Protein AF-A0A3D3B2Z9-F1 (afdb_monomer)

Foldseek 3Di:
DDDDPDDPDCVVVVVVVLVVQLVVLVVLQVLDDPVLRDDSSVSSVVLVVLLVVLCVCPVVCVVVVVVPPDDSCRSSVVVVVVVCCVSVSDPDPDPPDDD

Solvent-accessible surface area (backbone atoms only — not comparable to full-atom values): 6098 Å² total; per-residue (Å²): 138,79,86,90,81,79,93,81,72,64,62,68,59,54,52,54,53,49,51,51,37,37,54,49,36,52,60,55,43,67,74,43,60,82,95,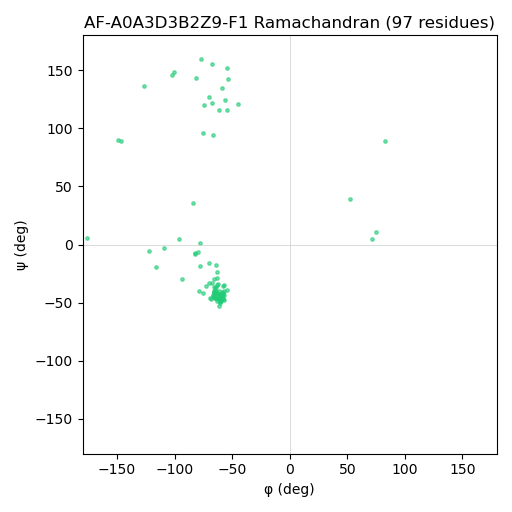70,46,71,61,42,68,60,56,23,49,52,53,50,51,53,53,49,50,50,52,49,44,56,74,71,38,56,47,65,74,67,66,57,96,66,53,67,63,58,53,50,50,52,53,49,52,54,53,36,30,75,69,62,70,37,82,63,86,76,80,79,82,86,130

Sequence (99 aa):
MAPASAEGEALPAAERSFDVLQRAAAALCRSLPETERPPLKLMSLHIWAISHGVATLFAQGDLQARKVPMSPEEILESAMLIYLKGLGILPGAKSDGAR

Structure (mmCIF, N/CA/C/O backbone):
data_AF-A0A3D3B2Z9-F1
#
_entry.id   AF-A0A3D3B2Z9-F1
#
loop_
_atom_site.group_PDB
_atom_site.id
_atom_site.type_symbol
_atom_site.label_atom_id
_atom_site.label_alt_id
_atom_site.label_comp_id
_atom_site.label_asym_id
_atom_site.label_entity_id
_atom_site.label_seq_id
_atom_site.pdbx_PDB_ins_code
_atom_site.Cartn_x
_atom_site.Cartn_y
_atom_site.Cartn_z
_atom_si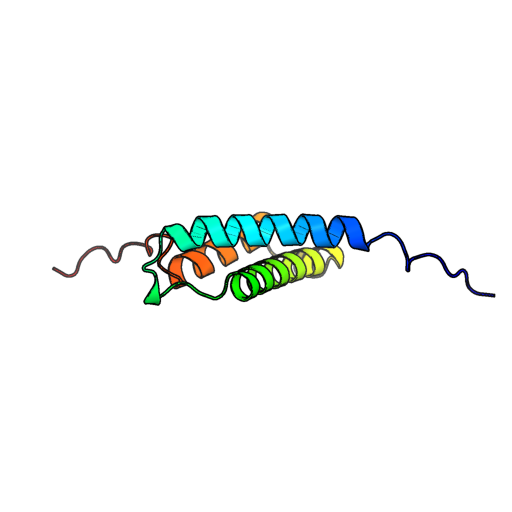te.occupancy
_atom_site.B_iso_or_equiv
_atom_site.auth_seq_id
_atom_site.auth_comp_id
_atom_site.auth_asym_id
_atom_site.auth_atom_id
_atom_site.pdbx_PDB_model_num
ATOM 1 N N . MET A 1 1 ? -8.788 5.431 -42.349 1.00 37.84 1 MET A N 1
ATOM 2 C CA . MET A 1 1 ? -9.452 4.299 -41.675 1.00 37.84 1 MET A CA 1
ATOM 3 C C . MET A 1 1 ? -8.512 3.822 -40.575 1.00 37.84 1 MET A C 1
ATOM 5 O O . MET A 1 1 ? -7.563 3.116 -40.877 1.00 37.84 1 MET A O 1
ATOM 9 N N . ALA A 1 2 ? -8.661 4.347 -39.357 1.00 40.03 2 ALA A N 1
ATOM 10 C CA . ALA A 1 2 ? -7.871 3.913 -38.200 1.00 40.03 2 ALA A CA 1
ATOM 11 C C . ALA A 1 2 ? -8.498 2.630 -37.626 1.00 40.03 2 ALA A C 1
ATOM 13 O O . ALA A 1 2 ? -9.728 2.529 -37.662 1.00 40.03 2 ALA A O 1
ATOM 14 N N . PRO A 1 3 ? -7.720 1.648 -37.136 1.00 49.50 3 PRO A N 1
ATOM 15 C CA . PRO A 1 3 ? -8.313 0.452 -36.566 1.00 49.50 3 PRO A CA 1
ATOM 16 C C . PRO A 1 3 ? -8.897 0.775 -35.188 1.00 49.50 3 PRO A C 1
ATOM 18 O O . PRO A 1 3 ? -8.192 1.196 -34.272 1.00 49.50 3 PRO A O 1
ATOM 21 N N . ALA A 1 4 ? -10.204 0.568 -35.068 1.00 52.25 4 ALA A N 1
ATOM 22 C CA . ALA A 1 4 ? -10.909 0.447 -33.807 1.00 52.25 4 ALA A CA 1
ATOM 23 C C . ALA A 1 4 ? -10.607 -0.938 -33.221 1.00 52.25 4 ALA A C 1
ATOM 25 O O . ALA A 1 4 ? -11.241 -1.916 -33.605 1.00 52.25 4 ALA A O 1
ATOM 26 N N . SER A 1 5 ? -9.628 -1.028 -32.323 1.00 49.56 5 SER A N 1
ATOM 27 C CA . SER A 1 5 ? -9.369 -2.251 -31.557 1.00 49.56 5 SER A CA 1
ATOM 28 C C . SER A 1 5 ? -8.800 -1.894 -30.185 1.00 49.56 5 SER A C 1
ATOM 30 O O . SER A 1 5 ? -7.585 -1.788 -30.066 1.00 49.56 5 SER A O 1
ATOM 32 N N . ALA A 1 6 ? -9.660 -1.692 -29.175 1.00 47.72 6 ALA A N 1
ATOM 33 C CA . ALA A 1 6 ? -9.321 -1.881 -27.746 1.00 47.72 6 ALA A CA 1
ATOM 34 C C . ALA A 1 6 ? -10.490 -1.676 -26.746 1.00 47.72 6 ALA A C 1
ATOM 36 O O . ALA A 1 6 ? -10.252 -1.709 -25.545 1.00 47.72 6 ALA A O 1
ATOM 37 N N . GLU A 1 7 ? -11.742 -1.454 -27.159 1.00 50.28 7 GLU A N 1
ATOM 38 C CA . GLU A 1 7 ? -12.762 -0.921 -26.224 1.00 50.28 7 GLU A CA 1
ATOM 39 C C . GLU A 1 7 ? -13.673 -1.969 -25.545 1.00 50.28 7 GLU A C 1
ATOM 41 O O . GLU A 1 7 ? -14.566 -1.596 -24.793 1.00 50.28 7 GLU A O 1
ATOM 46 N N . GLY A 1 8 ? -13.458 -3.278 -25.741 1.00 46.00 8 GLY A N 1
ATOM 47 C CA . GLY A 1 8 ? -14.430 -4.302 -25.306 1.00 46.00 8 GLY A CA 1
ATOM 48 C C . GLY A 1 8 ? -14.005 -5.311 -24.232 1.00 46.00 8 GLY A C 1
ATOM 49 O O . GLY A 1 8 ? -14.874 -5.926 -23.624 1.00 46.00 8 GLY A O 1
ATOM 50 N N . GLU A 1 9 ? -12.709 -5.522 -23.981 1.00 49.78 9 GLU A N 1
ATOM 51 C CA . GLU A 1 9 ? -12.254 -6.763 -23.310 1.00 49.78 9 GLU A CA 1
ATOM 52 C C . GLU A 1 9 ? -11.468 -6.548 -22.002 1.00 49.78 9 GLU A C 1
ATOM 54 O O . GLU A 1 9 ? -11.196 -7.494 -21.265 1.00 49.78 9 GLU A O 1
ATOM 59 N N . ALA A 1 10 ? -11.156 -5.299 -21.643 1.00 54.31 10 ALA A N 1
ATOM 60 C CA . ALA A 1 10 ? -10.431 -4.977 -20.407 1.00 54.31 10 ALA A CA 1
ATOM 61 C C . ALA A 1 10 ? -11.307 -5.016 -19.134 1.00 54.31 10 ALA A C 1
ATOM 63 O O . ALA A 1 10 ? -10.779 -5.116 -18.022 1.00 54.31 10 ALA A O 1
ATOM 64 N N . LEU A 1 11 ? -12.636 -4.960 -19.284 1.00 58.25 11 LEU A N 1
ATOM 65 C CA . LEU A 1 11 ? -13.592 -4.843 -18.175 1.00 58.25 11 LEU A CA 1
ATOM 66 C C . LEU A 1 11 ? -13.519 -6.018 -17.174 1.00 58.25 11 LEU A C 1
ATOM 68 O O . LEU A 1 11 ? -13.361 -5.756 -15.981 1.00 58.25 11 LEU A O 1
ATOM 72 N N . PRO A 1 12 ? -13.482 -7.302 -17.594 1.00 79.00 12 PRO A N 1
ATOM 73 C CA . PRO A 1 12 ? -13.531 -8.409 -16.641 1.00 79.00 12 PRO A CA 1
ATOM 74 C C . PRO A 1 12 ? -12.277 -8.515 -15.760 1.00 79.00 12 PRO A C 1
ATOM 76 O O . PRO A 1 12 ? -12.350 -8.969 -14.621 1.00 79.00 12 PRO A O 1
ATOM 79 N N . ALA A 1 13 ? -11.098 -8.155 -16.277 1.00 88.56 13 ALA A N 1
ATOM 80 C CA . ALA A 1 13 ? -9.841 -8.298 -15.540 1.00 88.56 13 ALA A CA 1
ATOM 81 C C . ALA A 1 13 ? -9.639 -7.183 -14.506 1.00 88.56 13 ALA A C 1
ATOM 83 O O . ALA A 1 13 ? -9.196 -7.459 -13.385 1.00 88.56 13 ALA A O 1
ATOM 84 N N . ALA A 1 14 ? -9.993 -5.946 -14.867 1.00 88.38 14 ALA A N 1
ATOM 85 C CA . ALA A 1 14 ? -9.929 -4.806 -13.962 1.00 88.38 14 ALA A CA 1
ATOM 86 C C . ALA A 1 14 ? -10.920 -4.971 -12.801 1.00 88.38 14 ALA A C 1
ATOM 88 O O . ALA A 1 14 ? -10.528 -4.829 -11.644 1.00 88.38 14 ALA A O 1
ATOM 89 N N . GLU A 1 15 ? -12.161 -5.369 -13.095 1.00 91.44 15 GLU A N 1
ATOM 90 C CA . GLU A 1 15 ? -13.194 -5.625 -12.085 1.00 91.44 15 GLU A CA 1
ATOM 91 C C . GLU A 1 15 ? -12.782 -6.740 -11.119 1.00 91.44 15 GLU A C 1
ATOM 93 O O . GLU A 1 15 ? -12.782 -6.535 -9.906 1.00 91.44 15 GLU A O 1
ATOM 98 N N . ARG A 1 16 ? -12.315 -7.887 -11.638 1.00 93.31 16 ARG A N 1
ATOM 99 C CA . ARG A 1 16 ? -11.816 -8.986 -10.792 1.00 93.31 16 ARG A CA 1
ATOM 100 C C . ARG A 1 16 ? -10.668 -8.548 -9.887 1.00 93.31 16 ARG A C 1
ATOM 102 O O . ARG A 1 16 ? -10.621 -8.941 -8.723 1.00 93.31 16 ARG A O 1
ATOM 109 N N . SER A 1 17 ? -9.737 -7.756 -10.414 1.00 94.19 17 SER A N 1
ATOM 110 C CA . SER A 1 17 ? -8.617 -7.224 -9.630 1.00 94.19 17 SER A CA 1
ATOM 111 C C . SER A 1 17 ? -9.108 -6.265 -8.545 1.00 94.19 17 SER A C 1
ATOM 113 O O . SER A 1 17 ? -8.657 -6.338 -7.404 1.00 94.19 17 SER A O 1
ATOM 115 N N . PHE A 1 18 ? -10.083 -5.413 -8.859 1.00 95.50 18 PHE A N 1
ATOM 116 C CA . PHE A 1 18 ? -10.677 -4.507 -7.881 1.00 95.50 18 PHE A CA 1
ATOM 117 C C . PHE A 1 18 ? -11.430 -5.266 -6.776 1.00 95.50 18 PHE A C 1
ATOM 119 O O . PHE A 1 18 ? -11.312 -4.924 -5.599 1.00 95.50 18 PHE A O 1
ATOM 126 N N . ASP A 1 19 ? -12.112 -6.364 -7.106 1.00 96.19 19 ASP A N 1
ATOM 127 C CA . ASP A 1 19 ? -12.764 -7.234 -6.121 1.00 96.19 19 ASP A CA 1
ATOM 128 C C . ASP A 1 19 ? -11.777 -7.940 -5.184 1.00 96.19 19 ASP A C 1
ATOM 130 O O . ASP A 1 19 ? -12.104 -8.224 -4.027 1.00 96.19 19 ASP A O 1
ATOM 134 N N . VAL A 1 20 ? -10.552 -8.228 -5.640 1.00 96.75 20 VAL A N 1
ATOM 135 C CA . VAL A 1 20 ? -9.472 -8.681 -4.745 1.00 96.75 20 VAL A CA 1
ATOM 136 C C . VAL A 1 20 ? -9.172 -7.600 -3.708 1.00 96.75 20 VAL A C 1
ATOM 138 O O . VAL A 1 20 ? -9.113 -7.913 -2.517 1.00 96.75 20 VAL A O 1
ATOM 141 N N . LEU A 1 21 ? -9.054 -6.337 -4.129 1.00 97.50 21 LEU A N 1
ATOM 142 C CA . LEU A 1 21 ? -8.800 -5.224 -3.212 1.00 97.50 21 LEU A CA 1
ATOM 143 C C . LEU A 1 21 ? -9.942 -5.036 -2.214 1.00 97.50 21 LEU A C 1
ATOM 145 O O . LEU A 1 21 ? -9.673 -4.894 -1.024 1.00 97.50 21 LEU A O 1
ATOM 149 N N . GLN A 1 22 ? -11.200 -5.116 -2.655 1.00 97.69 22 GLN A N 1
ATOM 150 C CA . GLN A 1 22 ? -12.347 -4.990 -1.750 1.00 97.69 22 GLN A CA 1
ATOM 151 C C . GLN A 1 22 ? -12.375 -6.093 -0.690 1.00 97.69 22 GLN A C 1
ATOM 153 O O . GLN A 1 22 ?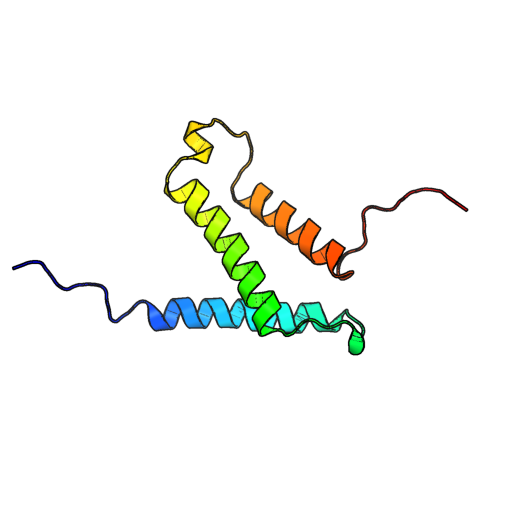 -12.606 -5.816 0.489 1.00 97.69 22 GLN A O 1
ATOM 158 N N . ARG A 1 23 ? -12.085 -7.341 -1.074 1.00 98.12 23 ARG A N 1
ATOM 159 C CA . ARG A 1 23 ? -11.995 -8.460 -0.123 1.00 98.12 23 ARG A CA 1
ATOM 160 C C . ARG A 1 23 ? -10.828 -8.297 0.848 1.00 98.12 23 ARG A C 1
ATOM 162 O O . ARG A 1 23 ? -10.991 -8.579 2.036 1.00 98.12 23 ARG A O 1
ATOM 169 N N . ALA A 1 24 ? -9.679 -7.824 0.370 1.00 97.38 24 ALA A N 1
ATOM 170 C CA . ALA A 1 24 ? -8.525 -7.541 1.217 1.00 97.38 24 ALA A CA 1
ATOM 171 C C . ALA A 1 24 ? -8.815 -6.394 2.200 1.00 97.38 24 ALA A C 1
ATOM 173 O O . ALA A 1 24 ? -8.585 -6.545 3.398 1.00 97.38 24 ALA A O 1
ATOM 174 N N . ALA A 1 25 ? -9.403 -5.292 1.730 1.00 97.62 25 ALA A N 1
ATOM 175 C CA . ALA A 1 25 ? -9.819 -4.166 2.562 1.00 97.62 25 ALA A CA 1
ATOM 176 C C . ALA A 1 25 ? -10.825 -4.602 3.636 1.00 97.62 25 ALA A C 1
ATOM 178 O O . ALA A 1 25 ? -10.661 -4.264 4.807 1.00 97.62 25 ALA A O 1
ATOM 179 N N . ALA A 1 26 ? -11.818 -5.420 3.266 1.00 97.44 26 ALA A N 1
ATOM 180 C CA . ALA A 1 26 ? -12.763 -6.002 4.216 1.00 97.44 26 ALA A CA 1
ATOM 181 C C . ALA A 1 26 ? -12.053 -6.843 5.282 1.00 97.44 26 ALA A C 1
ATOM 183 O O . ALA A 1 26 ? -12.408 -6.778 6.456 1.00 97.44 26 ALA A O 1
ATOM 184 N N . ALA A 1 27 ? -11.047 -7.629 4.886 1.00 97.38 27 ALA A N 1
ATOM 185 C CA . ALA A 1 27 ? -10.281 -8.452 5.810 1.00 97.38 27 ALA A CA 1
ATOM 186 C C . ALA A 1 27 ? -9.443 -7.632 6.789 1.00 97.38 27 ALA A C 1
ATOM 188 O O . ALA A 1 27 ? -9.451 -7.928 7.981 1.00 97.38 27 ALA A O 1
ATOM 189 N N . LEU A 1 28 ? -8.783 -6.590 6.294 1.00 96.00 28 LEU A N 1
ATOM 190 C CA . LEU A 1 28 ? -7.973 -5.680 7.092 1.00 96.00 28 LEU A CA 1
ATOM 191 C C . LEU A 1 28 ? -8.832 -4.870 8.069 1.00 96.00 28 LEU A C 1
ATOM 193 O O . LEU A 1 28 ? -8.524 -4.808 9.250 1.00 96.00 28 LEU A O 1
ATOM 197 N N . CYS A 1 29 ? -9.972 -4.334 7.626 1.00 95.88 29 CYS A N 1
ATOM 198 C CA . CYS A 1 29 ? -10.851 -3.538 8.487 1.00 95.88 29 CYS A CA 1
ATOM 199 C C . CYS A 1 29 ? -11.452 -4.335 9.657 1.00 95.88 29 CYS A C 1
ATOM 201 O O . CYS A 1 29 ? -11.893 -3.733 10.635 1.00 95.88 29 CYS A O 1
ATOM 203 N N . ARG A 1 30 ? -11.455 -5.677 9.610 1.00 95.31 30 ARG A N 1
ATOM 204 C CA . ARG A 1 30 ? -11.874 -6.500 10.759 1.00 95.31 30 ARG A CA 1
ATOM 205 C C . ARG A 1 30 ? -10.968 -6.329 11.978 1.00 95.31 30 ARG A C 1
ATOM 207 O O . ARG A 1 30 ? -11.442 -6.577 13.081 1.00 95.31 30 ARG A O 1
ATOM 214 N N . SER A 1 31 ? -9.715 -5.901 11.806 1.00 92.69 31 SER A N 1
ATOM 215 C CA . SER A 1 31 ? -8.818 -5.611 12.931 1.00 92.69 31 SER A CA 1
ATOM 216 C C . SER A 1 31 ? -9.069 -4.245 13.574 1.00 92.69 31 SER A C 1
ATOM 218 O O . SER A 1 31 ? -8.438 -3.938 14.580 1.00 92.69 31 SER A O 1
ATOM 220 N N . LEU A 1 32 ? -9.956 -3.423 13.000 1.00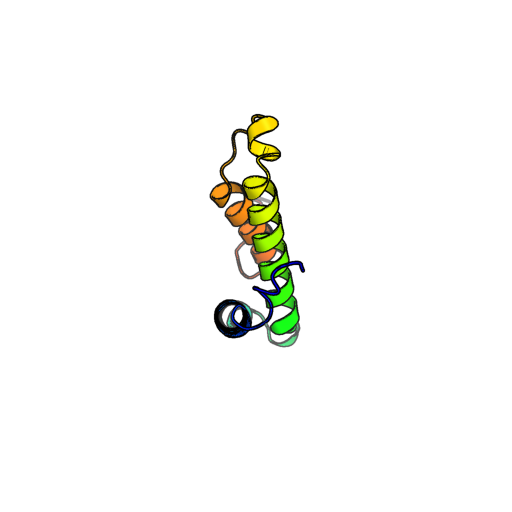 94.12 32 LEU A N 1
ATOM 221 C CA . LEU A 1 32 ? -10.275 -2.086 13.492 1.00 94.12 32 LEU A CA 1
ATOM 222 C C . LEU A 1 32 ? -11.585 -2.071 14.298 1.00 94.12 32 LEU A C 1
ATOM 224 O O . LEU A 1 32 ? -12.516 -2.827 13.961 1.00 94.12 32 LEU A O 1
ATOM 228 N N . PRO A 1 33 ? -11.696 -1.181 15.307 1.00 94.31 33 PRO A N 1
ATOM 229 C CA . PRO A 1 33 ? -12.967 -0.854 15.948 1.00 94.31 33 PRO A CA 1
ATOM 230 C C . PRO A 1 33 ? -14.006 -0.420 14.911 1.00 94.31 33 PRO A C 1
ATOM 232 O O . PRO A 1 33 ? -13.673 0.272 13.952 1.00 94.31 33 PRO A O 1
ATOM 235 N N . GLU A 1 34 ? -15.275 -0.796 15.092 1.00 93.12 34 GLU A N 1
ATOM 236 C CA . GLU A 1 34 ? -16.319 -0.541 14.084 1.00 93.12 34 GLU A CA 1
ATOM 237 C C . GLU A 1 34 ? -16.477 0.941 13.736 1.00 93.12 34 GLU A C 1
ATOM 239 O O . GLU A 1 34 ? -16.687 1.280 12.574 1.00 93.12 34 GLU A O 1
ATOM 244 N N . THR A 1 35 ? -16.308 1.816 14.728 1.00 93.06 35 THR A N 1
ATOM 245 C CA . THR A 1 35 ? -16.397 3.276 14.598 1.00 93.06 35 THR A CA 1
ATOM 246 C C . THR A 1 35 ? -15.242 3.899 13.817 1.00 93.06 35 THR A C 1
ATOM 248 O O . THR A 1 35 ? -15.352 5.043 13.389 1.00 93.06 35 THR A O 1
ATOM 251 N N . GLU A 1 36 ? -14.145 3.167 13.628 1.00 92.56 36 GLU A N 1
ATOM 252 C CA . GLU A 1 36 ? -12.924 3.640 12.963 1.00 92.56 36 GLU A CA 1
ATOM 253 C C . GLU A 1 36 ? -12.721 2.996 11.584 1.00 92.56 36 GLU A C 1
ATOM 255 O O . GLU A 1 36 ? -11.777 3.328 10.866 1.00 92.56 36 GLU A O 1
ATOM 260 N N . ARG A 1 37 ? -13.607 2.074 11.179 1.00 95.19 37 ARG A N 1
ATOM 261 C CA . ARG A 1 37 ? -13.496 1.391 9.887 1.00 95.19 37 ARG A CA 1
ATOM 262 C C . ARG A 1 37 ? -13.737 2.375 8.739 1.00 95.19 37 ARG A C 1
ATOM 264 O O . ARG A 1 37 ? -14.831 2.936 8.639 1.00 95.19 37 ARG A O 1
ATOM 271 N N . PRO A 1 38 ? -12.777 2.545 7.814 1.00 95.31 38 PRO A N 1
ATOM 272 C CA . PRO A 1 38 ? -13.020 3.335 6.619 1.00 95.31 38 PRO A CA 1
ATOM 273 C C . PRO A 1 38 ? -14.039 2.629 5.707 1.00 95.31 38 PRO A C 1
ATOM 275 O O . PRO A 1 38 ? -14.136 1.396 5.711 1.00 95.31 38 PRO A O 1
ATOM 278 N N . PRO A 1 39 ? -14.760 3.369 4.844 1.00 97.25 39 PRO A N 1
ATOM 279 C CA . PRO A 1 39 ? -15.549 2.753 3.785 1.00 97.25 39 PRO A CA 1
ATOM 280 C C . PRO A 1 39 ? -14.667 1.854 2.902 1.00 97.25 39 PRO A C 1
ATOM 282 O O . PRO A 1 39 ? -13.678 2.312 2.327 1.00 97.25 39 PRO A O 1
ATOM 285 N N . LEU A 1 40 ? -15.038 0.577 2.753 1.00 96.94 40 LEU A N 1
ATOM 286 C CA . LEU A 1 40 ? -14.201 -0.438 2.087 1.00 96.94 40 LEU A CA 1
ATOM 287 C C . LEU A 1 40 ? -13.822 -0.059 0.652 1.00 96.94 40 LEU A C 1
ATOM 289 O O . LEU A 1 40 ? -12.678 -0.238 0.227 1.00 96.94 40 LEU A O 1
ATOM 293 N N . LYS A 1 41 ? -14.775 0.517 -0.088 1.00 97.19 41 LYS A N 1
ATOM 294 C CA . LYS A 1 41 ? -14.552 0.984 -1.458 1.00 97.19 41 LYS A CA 1
ATOM 295 C C . LYS A 1 41 ? -13.527 2.117 -1.512 1.00 97.19 41 LYS A C 1
ATOM 297 O O . LYS A 1 41 ? -12.721 2.150 -2.435 1.00 97.19 41 LYS A O 1
ATOM 302 N N . LEU A 1 42 ? -13.520 3.008 -0.519 1.00 97.88 42 LEU A N 1
ATOM 303 C CA . LEU A 1 42 ? -12.571 4.119 -0.453 1.00 97.88 42 LEU A CA 1
ATOM 304 C C . LEU A 1 42 ? -11.149 3.611 -0.184 1.00 97.88 42 LEU A C 1
ATOM 306 O O . LEU A 1 42 ? -10.228 3.965 -0.912 1.00 97.88 42 LEU A O 1
ATOM 310 N N . MET A 1 43 ? -10.989 2.700 0.782 1.00 97.69 43 MET A N 1
ATOM 311 C CA . MET A 1 43 ? -9.706 2.033 1.036 1.00 97.69 43 MET A CA 1
ATOM 312 C C . MET A 1 43 ? -9.197 1.290 -0.210 1.00 97.69 43 MET A C 1
ATOM 314 O O . MET A 1 43 ? -8.026 1.397 -0.566 1.00 97.69 43 MET A O 1
ATOM 318 N N . SER A 1 44 ? -10.086 0.585 -0.913 1.00 98.31 44 SER A N 1
ATOM 319 C CA . SER A 1 44 ? -9.741 -0.143 -2.142 1.00 98.31 44 SER A CA 1
ATOM 320 C C . SER A 1 44 ? -9.292 0.793 -3.266 1.00 98.31 44 SER A C 1
ATOM 322 O O . SER A 1 44 ? -8.321 0.494 -3.954 1.00 98.31 44 SER A O 1
ATOM 324 N N . LEU A 1 45 ? -9.949 1.949 -3.426 1.00 98.31 45 LEU A N 1
ATOM 325 C CA . LEU A 1 45 ? -9.554 2.977 -4.394 1.00 98.31 45 LEU A CA 1
ATOM 326 C C . LEU A 1 45 ? -8.196 3.603 -4.060 1.00 98.31 45 LEU A C 1
ATOM 328 O O . LEU A 1 45 ? -7.424 3.867 -4.977 1.00 98.31 45 LEU A O 1
ATOM 332 N N . HIS A 1 46 ? -7.868 3.804 -2.780 1.00 97.94 46 HIS A N 1
ATOM 333 C CA . HIS A 1 46 ? -6.536 4.275 -2.391 1.00 97.94 46 HIS A CA 1
ATOM 334 C C . HIS A 1 46 ? -5.452 3.268 -2.767 1.00 97.94 46 HIS A C 1
ATOM 336 O O . HIS A 1 46 ? -4.466 3.643 -3.395 1.00 97.94 46 HIS A O 1
ATOM 342 N N . ILE A 1 47 ? -5.651 1.988 -2.434 1.00 97.56 47 ILE A N 1
ATOM 343 C CA . ILE A 1 47 ? -4.696 0.929 -2.784 1.00 97.56 47 ILE A CA 1
ATOM 344 C C . ILE A 1 47 ? -4.552 0.842 -4.307 1.00 97.56 47 ILE A C 1
ATOM 346 O O . ILE A 1 47 ? -3.433 0.814 -4.810 1.00 97.56 47 ILE A O 1
ATOM 350 N N . TRP A 1 48 ? -5.665 0.895 -5.045 1.00 97.38 48 TRP A N 1
ATOM 351 C CA . TRP A 1 48 ? -5.651 0.931 -6.507 1.00 97.38 48 TRP A CA 1
ATOM 352 C C . TRP A 1 48 ? -4.837 2.113 -7.047 1.00 97.38 48 TRP A C 1
ATOM 354 O O . TRP A 1 48 ? -3.986 1.923 -7.912 1.00 97.38 48 TRP A O 1
ATOM 364 N N . ALA A 1 49 ? -5.054 3.322 -6.522 1.00 97.94 49 ALA A N 1
ATOM 365 C CA . ALA A 1 49 ? -4.324 4.520 -6.931 1.00 97.94 49 ALA A CA 1
ATOM 366 C C . ALA A 1 49 ? -2.820 4.418 -6.630 1.00 97.94 49 ALA A C 1
ATOM 368 O O . ALA A 1 49 ? -2.007 4.769 -7.484 1.00 97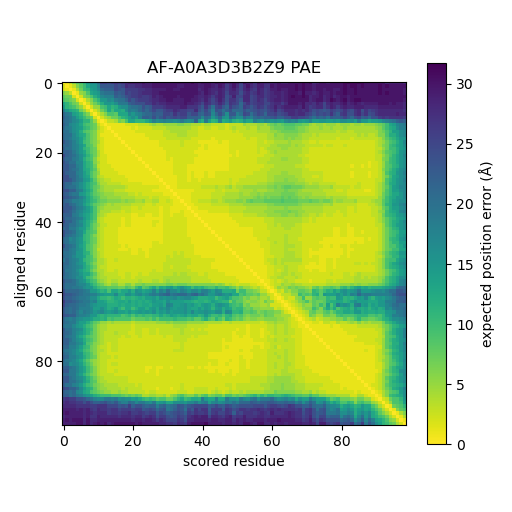.94 49 ALA A O 1
ATOM 369 N N . ILE A 1 50 ? -2.443 3.892 -5.458 1.00 97.69 50 ILE A N 1
ATOM 370 C CA . ILE A 1 50 ? -1.042 3.659 -5.079 1.00 97.69 50 ILE A CA 1
ATOM 371 C C . ILE A 1 50 ? -0.393 2.668 -6.052 1.00 97.69 50 ILE A C 1
ATOM 373 O O . ILE A 1 50 ? 0.634 2.982 -6.655 1.00 97.69 50 ILE A O 1
ATOM 377 N N . SER A 1 51 ? -1.003 1.497 -6.257 1.00 96.81 51 SER A N 1
ATOM 378 C CA . SER A 1 51 ? -0.483 0.474 -7.172 1.00 96.81 51 SER A CA 1
ATOM 379 C C . SER A 1 51 ? -0.379 0.985 -8.608 1.00 96.81 51 SER A C 1
ATOM 381 O O . SER A 1 51 ? 0.629 0.753 -9.273 1.00 96.81 51 SER A O 1
ATOM 383 N N . HIS A 1 52 ? -1.389 1.718 -9.081 1.00 95.00 52 HIS A N 1
ATOM 384 C CA . HIS A 1 52 ? -1.390 2.306 -10.417 1.00 95.00 52 HIS A CA 1
ATOM 385 C C . HIS A 1 52 ? -0.292 3.365 -10.583 1.00 95.00 52 HIS A C 1
ATOM 387 O O . HIS A 1 52 ? 0.387 3.385 -11.611 1.00 95.00 52 HIS A O 1
ATOM 393 N N . GLY A 1 53 ? -0.077 4.207 -9.568 1.00 94.00 53 GLY A N 1
ATOM 394 C CA . GLY A 1 53 ? 0.997 5.198 -9.554 1.00 94.00 53 GLY A CA 1
ATOM 395 C C . GLY A 1 53 ? 2.375 4.548 -9.662 1.00 94.00 53 GLY A C 1
ATOM 396 O O . GLY A 1 53 ? 3.158 4.926 -10.530 1.00 94.00 53 GLY A O 1
ATOM 397 N N . VAL A 1 54 ? 2.644 3.518 -8.851 1.00 94.06 54 VAL A N 1
ATOM 398 C CA . VAL A 1 54 ? 3.900 2.753 -8.923 1.00 94.06 54 VAL A CA 1
ATOM 399 C C . VAL A 1 54 ? 4.060 2.102 -10.298 1.00 94.06 54 VAL A C 1
ATOM 401 O O . VAL A 1 54 ? 5.079 2.307 -10.949 1.00 94.06 54 VAL A O 1
ATOM 404 N N . ALA A 1 55 ? 3.048 1.387 -10.795 1.00 92.94 55 ALA A N 1
ATOM 405 C CA . ALA A 1 55 ? 3.119 0.745 -12.108 1.00 92.94 55 ALA A CA 1
ATOM 406 C C . ALA A 1 55 ? 3.418 1.753 -13.234 1.00 92.94 55 ALA A C 1
ATOM 408 O O . ALA A 1 55 ? 4.275 1.500 -14.077 1.00 92.94 55 ALA A O 1
ATOM 409 N N . THR A 1 56 ? 2.766 2.919 -13.215 1.00 92.44 56 THR A N 1
ATOM 410 C CA . THR A 1 56 ? 2.958 3.979 -14.218 1.00 92.44 56 THR A CA 1
ATOM 411 C C . THR A 1 56 ? 4.370 4.560 -14.175 1.00 92.44 56 THR A C 1
ATOM 413 O O . THR A 1 56 ? 5.010 4.682 -15.220 1.00 92.44 56 THR A O 1
ATOM 416 N N . LEU A 1 57 ? 4.888 4.849 -12.974 1.00 90.19 57 LEU A N 1
ATOM 417 C CA . LEU A 1 57 ? 6.238 5.393 -12.774 1.00 90.19 57 LEU A CA 1
ATOM 418 C C . LEU A 1 57 ? 7.336 4.498 -13.368 1.00 90.19 57 LEU A C 1
ATOM 420 O O . LEU A 1 57 ? 8.348 5.001 -13.859 1.00 90.19 57 LEU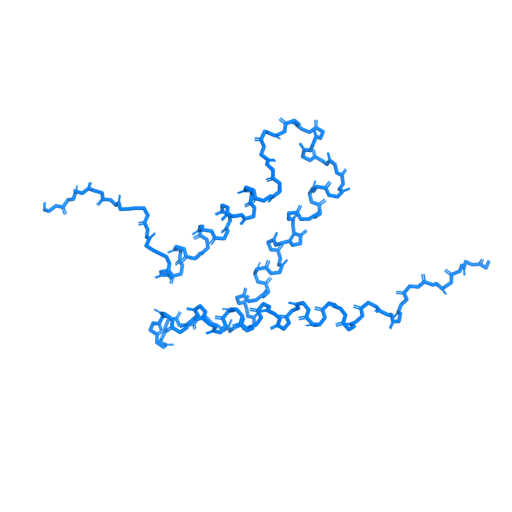 A O 1
ATOM 424 N N . PHE A 1 58 ? 7.144 3.178 -13.326 1.00 88.56 58 PHE A N 1
ATOM 425 C CA . PHE A 1 58 ? 8.113 2.219 -13.858 1.00 88.56 58 PHE A CA 1
ATOM 426 C C . PHE A 1 58 ? 7.834 1.806 -15.305 1.00 88.56 58 PHE A C 1
ATOM 428 O O . PHE A 1 58 ? 8.789 1.565 -16.040 1.00 88.56 58 PHE A O 1
ATOM 435 N N . ALA A 1 59 ? 6.576 1.793 -15.756 1.00 87.81 59 ALA A N 1
ATOM 436 C CA . ALA A 1 59 ? 6.232 1.518 -17.153 1.00 87.81 59 ALA A CA 1
ATOM 437 C C . ALA A 1 59 ? 6.809 2.569 -18.116 1.00 87.81 59 ALA A C 1
ATOM 439 O O . ALA A 1 59 ? 7.206 2.235 -19.229 1.00 87.81 59 ALA A O 1
ATOM 440 N N . GLN A 1 60 ? 6.885 3.830 -17.682 1.00 81.62 60 GLN A N 1
ATOM 441 C CA . GLN A 1 60 ? 7.455 4.925 -18.476 1.00 81.62 60 GLN A CA 1
ATOM 442 C C . GLN A 1 60 ? 8.989 4.997 -18.399 1.00 81.62 60 GLN A C 1
ATOM 444 O O . GLN A 1 60 ? 9.606 5.760 -19.135 1.00 81.62 60 GLN A O 1
ATOM 449 N N . GLY A 1 61 ? 9.622 4.212 -17.520 1.00 75.56 61 GLY A N 1
ATOM 450 C CA . GLY A 1 61 ? 11.070 4.248 -17.308 1.00 75.56 61 GLY A CA 1
ATOM 451 C C . GLY A 1 61 ? 11.580 5.505 -16.591 1.00 75.56 61 GLY A C 1
ATOM 452 O O . GLY A 1 61 ? 12.787 5.633 -16.404 1.00 75.56 61 GLY A O 1
ATOM 453 N N . ASP A 1 62 ? 10.700 6.402 -16.137 1.00 72.69 62 ASP A N 1
ATOM 454 C CA . ASP A 1 62 ? 11.061 7.686 -15.520 1.00 72.69 62 ASP A CA 1
ATOM 455 C C . ASP A 1 62 ? 11.957 7.523 -14.284 1.00 72.69 62 ASP A C 1
ATOM 457 O O . ASP A 1 62 ? 12.976 8.206 -14.147 1.00 72.69 62 ASP A O 1
ATOM 461 N N . LEU A 1 63 ? 11.619 6.598 -13.378 1.00 74.31 63 LEU A N 1
ATOM 462 C CA . LEU A 1 63 ? 12.435 6.345 -12.181 1.00 74.31 63 LEU A CA 1
ATOM 463 C C . LEU A 1 63 ? 13.748 5.624 -12.499 1.00 74.31 63 LEU A C 1
ATOM 465 O O . LEU A 1 63 ? 14.778 5.934 -11.895 1.00 74.31 63 LEU A O 1
ATOM 469 N N . GLN A 1 64 ? 13.729 4.718 -13.478 1.00 69.75 64 GLN A N 1
ATOM 470 C CA . GLN A 1 64 ? 14.934 4.037 -13.957 1.00 69.75 64 GLN A CA 1
ATOM 471 C C . GLN A 1 64 ? 15.904 5.038 -14.603 1.00 69.75 64 GLN A C 1
ATOM 473 O O . GLN A 1 64 ? 17.101 5.018 -14.321 1.00 69.75 64 GLN A O 1
ATOM 478 N N . ALA A 1 65 ? 15.389 6.001 -15.376 1.00 72.81 65 ALA A N 1
ATOM 479 C CA . ALA A 1 65 ? 16.167 7.097 -15.948 1.00 72.81 65 ALA A CA 1
ATOM 480 C C . ALA A 1 65 ? 16.775 8.013 -14.870 1.00 72.81 65 ALA A C 1
ATOM 482 O O . ALA A 1 65 ? 17.904 8.484 -15.016 1.00 72.81 65 ALA A O 1
ATOM 483 N N . ARG A 1 66 ? 16.063 8.222 -13.754 1.00 81.44 66 ARG A N 1
ATOM 484 C CA . ARG A 1 66 ? 16.544 8.984 -12.587 1.00 81.44 66 ARG A CA 1
ATOM 485 C C . ARG A 1 66 ? 17.512 8.201 -11.687 1.00 81.44 66 ARG A C 1
ATOM 487 O O . ARG A 1 66 ? 17.975 8.763 -10.697 1.00 81.44 66 ARG A O 1
ATOM 494 N N . LYS A 1 67 ? 17.844 6.946 -12.030 1.00 78.50 67 LYS A N 1
ATOM 495 C CA . LYS A 1 67 ? 18.749 6.051 -11.281 1.00 78.50 67 LYS A CA 1
ATOM 496 C C . LYS A 1 67 ? 18.380 5.915 -9.801 1.00 78.50 67 LYS A C 1
ATOM 498 O O . LYS A 1 67 ? 19.253 5.895 -8.935 1.00 78.50 67 LYS A O 1
ATOM 503 N N . VAL A 1 68 ? 17.084 5.851 -9.506 1.00 82.38 68 VAL A N 1
ATOM 504 C CA . VAL A 1 68 ? 16.615 5.641 -8.133 1.00 82.38 68 VAL A CA 1
ATOM 505 C C . VAL A 1 68 ? 16.951 4.204 -7.711 1.00 82.38 68 VAL A C 1
ATOM 507 O O . VAL A 1 68 ? 16.577 3.278 -8.430 1.00 82.38 68 VAL A O 1
ATOM 510 N N . PRO A 1 69 ? 17.640 3.984 -6.575 1.00 86.94 69 PRO A N 1
ATOM 511 C CA . PRO A 1 69 ? 18.077 2.656 -6.144 1.00 86.94 69 PRO A CA 1
ATOM 512 C C . PRO A 1 69 ? 16.975 1.888 -5.395 1.00 86.94 69 PRO A C 1
ATOM 514 O O . PRO A 1 69 ? 17.275 1.181 -4.442 1.00 86.94 69 PRO A O 1
ATOM 517 N N . MET A 1 70 ? 15.710 2.057 -5.791 1.00 93.44 70 MET A N 1
ATOM 518 C CA . MET A 1 70 ? 14.570 1.372 -5.178 1.00 93.44 70 MET A CA 1
ATOM 519 C C . MET A 1 70 ? 13.747 0.655 -6.243 1.00 93.44 70 MET A C 1
ATOM 521 O O . MET A 1 70 ? 13.469 1.217 -7.309 1.00 93.44 70 MET A O 1
ATOM 525 N N . SER A 1 71 ? 13.340 -0.574 -5.947 1.00 92.19 71 SER A N 1
ATOM 526 C CA . SER A 1 71 ? 12.477 -1.377 -6.802 1.00 92.19 71 SER A CA 1
ATOM 527 C C . SER A 1 71 ? 11.006 -0.926 -6.708 1.00 92.19 71 SER A C 1
ATOM 529 O O . SER A 1 71 ? 10.606 -0.270 -5.737 1.00 92.19 71 SER A O 1
ATOM 531 N N . PRO A 1 72 ? 10.163 -1.261 -7.704 1.00 93.38 72 PRO A N 1
ATOM 532 C CA . PRO A 1 72 ? 8.719 -1.041 -7.616 1.00 93.38 72 PRO A CA 1
ATOM 533 C C . PRO A 1 72 ? 8.098 -1.671 -6.362 1.00 93.38 72 PRO A C 1
ATOM 535 O O . PRO A 1 72 ? 7.224 -1.071 -5.735 1.00 93.38 72 PRO A O 1
ATOM 538 N N . GLU A 1 73 ? 8.559 -2.868 -5.990 1.00 95.25 73 GLU A N 1
ATOM 539 C CA . GLU A 1 73 ? 8.091 -3.618 -4.825 1.00 95.25 73 GLU A CA 1
ATOM 540 C C . GLU A 1 73 ? 8.438 -2.892 -3.527 1.00 95.25 73 GLU A C 1
ATOM 542 O O . GLU A 1 73 ? 7.555 -2.720 -2.691 1.00 95.25 73 GLU A O 1
ATOM 547 N N . GLU A 1 74 ? 9.669 -2.390 -3.385 1.00 96.12 74 GLU A N 1
ATOM 548 C CA . GLU A 1 74 ? 10.095 -1.629 -2.202 1.00 96.12 74 GLU A CA 1
ATOM 549 C C . GLU A 1 74 ? 9.263 -0.352 -2.018 1.00 96.12 74 GLU A C 1
ATOM 551 O O . GLU A 1 74 ? 8.866 -0.001 -0.902 1.00 96.12 74 GLU A O 1
ATOM 556 N N . ILE A 1 75 ? 8.950 0.343 -3.116 1.00 95.50 75 ILE A N 1
ATOM 557 C CA . ILE A 1 75 ? 8.123 1.555 -3.076 1.00 95.50 75 ILE A CA 1
ATOM 558 C C . ILE A 1 75 ? 6.681 1.216 -2.687 1.00 95.50 75 ILE A C 1
ATOM 560 O O . ILE A 1 75 ? 6.105 1.883 -1.822 1.00 95.50 75 ILE A O 1
ATOM 564 N N . LEU A 1 76 ? 6.095 0.185 -3.302 1.00 97.00 76 LEU A N 1
ATOM 565 C CA . LEU A 1 76 ? 4.730 -0.240 -2.998 1.00 97.00 76 LEU A CA 1
ATOM 566 C C . LEU A 1 76 ? 4.606 -0.741 -1.554 1.00 97.00 76 LEU A C 1
ATOM 568 O O . LEU A 1 76 ? 3.676 -0.350 -0.849 1.00 97.00 76 LEU A O 1
ATOM 572 N N . GLU A 1 77 ? 5.544 -1.573 -1.104 1.00 97.00 77 GLU A N 1
ATOM 573 C CA . GLU A 1 77 ? 5.578 -2.100 0.258 1.00 97.00 77 GLU A CA 1
ATOM 574 C C . GLU A 1 77 ? 5.683 -0.965 1.278 1.00 97.00 77 GLU A C 1
ATOM 576 O O . GLU A 1 77 ? 4.875 -0.894 2.205 1.00 97.00 77 GLU A O 1
ATOM 581 N N . SER A 1 78 ? 6.609 -0.024 1.074 1.00 97.38 78 SER A N 1
ATOM 582 C CA . SER A 1 78 ? 6.766 1.139 1.951 1.00 97.38 78 SER A CA 1
ATOM 583 C C . SER A 1 78 ? 5.477 1.968 2.051 1.00 97.38 78 SER A C 1
ATOM 585 O O . SER A 1 78 ? 5.017 2.276 3.156 1.00 97.38 78 SER A O 1
ATOM 587 N N . ALA A 1 79 ? 4.831 2.263 0.915 1.00 97.19 79 ALA A N 1
ATOM 588 C CA . ALA A 1 79 ? 3.565 2.995 0.889 1.00 97.19 79 ALA A CA 1
ATOM 589 C C . ALA A 1 79 ? 2.451 2.255 1.650 1.00 97.19 79 ALA A C 1
ATOM 591 O O . ALA A 1 79 ? 1.735 2.864 2.451 1.00 97.19 79 ALA A O 1
ATOM 592 N N . MET A 1 80 ? 2.332 0.938 1.456 1.00 97.56 80 MET A N 1
ATOM 593 C CA . MET A 1 80 ? 1.348 0.114 2.160 1.00 97.56 80 MET A CA 1
ATOM 594 C C . MET A 1 80 ? 1.621 0.041 3.663 1.00 97.56 80 MET A C 1
ATOM 596 O O . MET A 1 80 ? 0.685 0.155 4.455 1.00 97.56 80 MET A O 1
ATOM 600 N N . LEU A 1 81 ? 2.882 -0.087 4.083 1.00 96.56 81 LEU A N 1
ATOM 601 C CA . LEU A 1 81 ? 3.256 -0.076 5.497 1.00 96.56 81 LEU A CA 1
ATOM 602 C C . LEU A 1 81 ? 2.876 1.248 6.167 1.00 96.56 81 LEU A C 1
ATOM 604 O O . LEU A 1 81 ? 2.308 1.230 7.258 1.00 96.56 81 LEU A O 1
ATOM 608 N N . ILE A 1 82 ? 3.159 2.388 5.529 1.00 96.81 82 ILE A N 1
ATOM 609 C CA . ILE A 1 82 ? 2.780 3.712 6.046 1.00 96.81 82 ILE A CA 1
ATOM 610 C C . ILE A 1 82 ? 1.256 3.829 6.143 1.00 96.81 82 ILE A C 1
ATOM 612 O O . ILE A 1 82 ? 0.738 4.228 7.185 1.00 96.81 82 ILE A O 1
ATOM 616 N N . TYR A 1 83 ? 0.537 3.431 5.091 1.00 96.50 83 TYR A N 1
ATOM 617 C CA . TYR A 1 83 ? -0.922 3.499 5.044 1.00 96.50 83 TYR A CA 1
ATOM 618 C C . TYR A 1 83 ? -1.581 2.652 6.144 1.00 96.50 83 TYR A C 1
ATOM 620 O O . TYR A 1 83 ? -2.425 3.144 6.892 1.00 96.50 83 TYR A O 1
ATOM 628 N N . LEU A 1 84 ? -1.155 1.395 6.303 1.00 95.88 84 LEU A N 1
ATOM 629 C CA . LEU A 1 84 ? -1.713 0.479 7.301 1.00 95.88 84 LEU A CA 1
ATOM 630 C C . LEU A 1 84 ? -1.336 0.859 8.739 1.00 95.88 84 LEU A C 1
ATOM 632 O O . LEU A 1 84 ? -2.148 0.665 9.643 1.00 95.88 84 LEU A O 1
ATOM 636 N N . LYS A 1 85 ? -0.143 1.427 8.961 1.00 95.44 85 LYS A N 1
ATOM 637 C CA . LYS A 1 85 ? 0.231 2.014 10.260 1.00 95.44 85 LYS A CA 1
ATOM 638 C C . LYS A 1 85 ? -0.621 3.238 10.585 1.00 95.44 85 LYS A C 1
ATOM 640 O O . LYS A 1 85 ? -1.081 3.363 11.712 1.00 95.44 85 LYS A O 1
ATOM 645 N N . GLY A 1 86 ? -0.873 4.106 9.603 1.00 93.56 86 GLY A N 1
ATOM 646 C CA . GLY A 1 86 ? -1.739 5.279 9.762 1.00 93.56 86 GLY A CA 1
ATOM 647 C C . GLY A 1 86 ? -3.193 4.925 10.085 1.00 93.56 86 GLY A C 1
ATOM 648 O O . GLY A 1 86 ? -3.861 5.676 10.785 1.00 93.56 86 GLY A O 1
ATOM 649 N N . LEU A 1 87 ? -3.661 3.760 9.629 1.00 93.81 87 LEU A N 1
ATOM 650 C CA . LEU A 1 87 ? -4.967 3.205 9.992 1.00 93.81 87 LEU A CA 1
ATOM 651 C C . LEU A 1 87 ? -4.976 2.470 11.342 1.00 93.81 87 LEU A C 1
ATOM 653 O O . LEU A 1 87 ? -6.038 2.043 11.772 1.00 93.81 87 LEU A O 1
ATOM 657 N N . GLY A 1 88 ? -3.824 2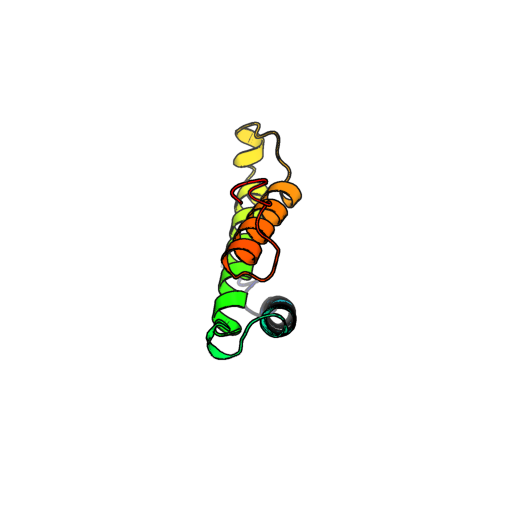.263 11.989 1.00 92.75 88 GLY A N 1
ATOM 658 C CA . GLY A 1 88 ? -3.725 1.480 13.227 1.00 92.75 88 GLY A CA 1
ATOM 659 C C . GLY A 1 88 ? -3.839 -0.040 13.038 1.00 92.75 88 GLY A C 1
ATOM 660 O O . GLY A 1 88 ? -3.953 -0.770 14.018 1.00 92.75 88 GLY A O 1
ATOM 661 N N . ILE A 1 89 ? -3.790 -0.539 11.797 1.00 94.31 89 ILE A N 1
ATOM 662 C CA . ILE A 1 89 ? -3.851 -1.981 11.486 1.00 94.31 89 ILE A CA 1
ATOM 663 C C . ILE A 1 89 ? -2.517 -2.659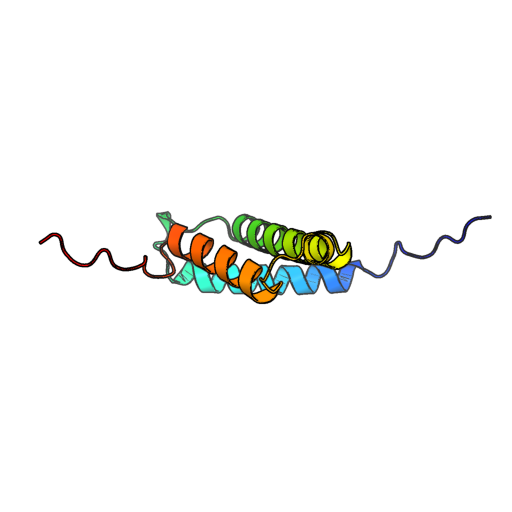 11.803 1.00 94.31 89 ILE A C 1
ATOM 665 O O . ILE A 1 89 ? -2.478 -3.773 12.323 1.00 94.31 89 ILE A O 1
ATOM 669 N N . LEU A 1 90 ? -1.415 -1.990 11.463 1.00 93.56 90 LEU A N 1
ATOM 670 C CA . LEU A 1 90 ? -0.072 -2.425 11.825 1.00 93.56 90 LEU A CA 1
ATOM 671 C C . LEU A 1 90 ? 0.432 -1.597 13.005 1.00 93.56 90 LEU A C 1
ATOM 673 O O . LEU A 1 90 ? 0.155 -0.396 13.062 1.00 93.56 90 LEU A O 1
ATOM 677 N N . PRO A 1 91 ? 1.223 -2.191 13.916 1.00 84.69 91 PRO A N 1
ATOM 678 C CA . PRO A 1 91 ? 1.856 -1.421 14.968 1.00 84.69 91 PRO A CA 1
ATOM 679 C C . PRO A 1 91 ? 2.740 -0.336 14.346 1.00 84.69 91 PRO A C 1
ATOM 681 O O . PRO A 1 91 ? 3.521 -0.589 13.417 1.00 84.69 91 PRO A O 1
ATOM 684 N N . GLY A 1 92 ? 2.634 0.883 14.879 1.00 74.00 92 GLY A N 1
ATOM 685 C CA . GLY A 1 92 ? 3.631 1.916 14.627 1.00 74.00 92 GLY A CA 1
ATOM 686 C C . GLY A 1 92 ? 5.019 1.389 14.995 1.00 74.00 92 GLY A C 1
ATOM 687 O O . GLY A 1 92 ? 5.151 0.512 15.854 1.00 74.00 92 GLY A O 1
ATOM 688 N N . ALA A 1 93 ? 6.066 1.897 14.339 1.00 61.69 93 ALA A N 1
ATOM 689 C CA . ALA A 1 93 ? 7.417 1.656 14.834 1.00 61.69 93 ALA A CA 1
ATOM 690 C C . ALA A 1 93 ? 7.433 2.120 16.296 1.00 61.69 93 ALA A C 1
ATOM 692 O O . ALA A 1 93 ? 7.130 3.283 16.556 1.00 61.69 93 ALA A O 1
ATOM 693 N N . LYS A 1 94 ? 7.651 1.192 17.237 1.00 51.44 94 LYS A N 1
ATOM 694 C CA . LYS A 1 94 ? 7.652 1.479 18.673 1.00 51.44 94 LYS A CA 1
ATOM 695 C C . LYS A 1 94 ? 8.461 2.752 18.922 1.00 51.44 94 LYS A C 1
ATOM 697 O O . LYS A 1 94 ? 9.650 2.785 18.619 1.00 51.44 94 LYS A O 1
ATOM 702 N N . SER A 1 95 ? 7.834 3.770 19.506 1.00 50.03 95 SER A N 1
ATOM 703 C CA . SER A 1 95 ? 8.567 4.712 20.341 1.00 50.03 95 SER A CA 1
ATOM 704 C C . SER A 1 95 ? 9.019 3.915 21.562 1.00 50.03 95 SER A C 1
ATOM 706 O O . SER A 1 95 ? 8.241 3.693 22.492 1.00 50.03 95 SER A O 1
ATOM 708 N N . ASP A 1 96 ? 10.237 3.388 21.517 1.00 47.72 96 ASP A N 1
ATOM 709 C CA . ASP A 1 96 ? 10.880 2.866 22.714 1.00 47.72 96 ASP A CA 1
ATOM 710 C C . ASP A 1 96 ? 11.039 4.032 23.701 1.00 47.72 96 ASP A C 1
ATOM 712 O O . ASP A 1 96 ? 11.734 5.004 23.421 1.00 47.72 96 ASP A O 1
ATOM 716 N N . GLY A 1 97 ? 10.363 3.933 24.847 1.00 49.03 97 GLY A N 1
ATOM 717 C CA . GLY A 1 97 ? 10.685 4.700 26.048 1.00 49.03 97 GLY A CA 1
ATOM 718 C C . GLY A 1 97 ? 10.144 6.129 26.136 1.00 49.03 97 GLY A C 1
ATOM 719 O O . GLY A 1 97 ? 10.859 7.093 25.899 1.00 49.03 97 GLY A O 1
ATOM 720 N N . ALA A 1 98 ? 8.936 6.266 26.676 1.00 43.62 98 ALA A N 1
ATOM 721 C CA . ALA A 1 98 ? 8.664 7.282 27.692 1.00 43.62 98 ALA A CA 1
ATOM 722 C C . ALA A 1 98 ? 7.624 6.696 28.651 1.00 43.62 98 ALA A C 1
ATOM 724 O O . ALA A 1 98 ? 6.419 6.747 28.411 1.00 43.62 98 ALA A O 1
ATOM 725 N N . ARG A 1 99 ? 8.150 6.013 29.666 1.00 43.88 99 ARG A N 1
ATOM 726 C CA . ARG A 1 99 ? 7.438 5.683 30.896 1.00 43.88 99 ARG A CA 1
ATOM 727 C C . ARG A 1 99 ? 7.394 6.924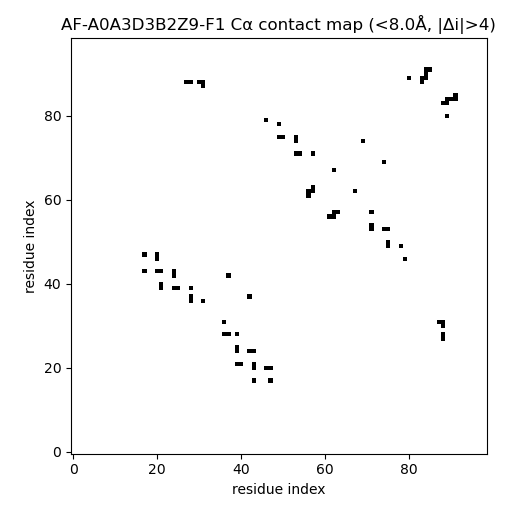 31.777 1.00 43.88 99 ARG A C 1
ATOM 729 O O . ARG A 1 99 ? 8.396 7.672 31.739 1.00 43.88 99 ARG A O 1
#

Secondary structure (DSSP, 8-state):
-----SSSSSHHHHHHHHHHHHHHHHHHHTTS-GGGPPPHHHHHHHHHHHHHHHHHHHHT-HHHHTT-S--HHHHHHHHHHHHHHHTTSSPP-------

Nearest PDB structures (foldseek):
  5ir4-assembly1_A  TM=3.913E-01  e=7.380E+00  Pseudomonas aeruginosa

pLDDT: mean 84.51, std 18.04, range [37.84, 98.31]

Mean predicted aligned error: 8.88 Å

Radius of gyration: 18.04 Å; Cα contacts (8 Å, |Δi|>4): 44; chains: 1; bounding box: 35×18×73 Å